Protein AF-A0A8K1EWD0-F1 (afdb_monomer)

Radius of gyration: 16.45 Å; Cα contacts (8 Å, |Δi|>4): 103; chains: 1; bounding box: 45×30×38 Å

Organism: NCBI:txid2814433

Sequence (91 aa):
HISGVLRQFLVEPFVPHPQDTEYYININSVRDGDWILFTHEGGVDVGDVDAKAEKLLIPVDLAEYPSNEEIAATLLKNVPEGVHNVLVDFI

Secondary structure (DSSP, 8-state):
------------------GGG--EEEEEEETTEEEEEEESS-STT---HHHHSEEEEEES-GGGPPPHHHHHHHH-TTS-HHHHHHHHHH-

Solvent-accessible surface area (backbone atoms only — not comparable to full-atom values): 5949 Å² total; per-residue (Å²): 139,90,86,83,80,90,86,81,84,88,87,78,85,87,78,92,75,61,75,87,75,29,64,38,79,46,81,46,82,52,97,73,22,35,38,39,35,25,32,59,64,22,67,93,78,44,72,65,49,86,82,69,32,30,75,46,77,43,48,73,53,71,92,65,55,75,50,69,66,55,49,40,65,59,46,40,69,85,47,66,74,92,50,45,71,61,51,57,75,70,108

Foldseek 3Di:
DDDDDDDDDDDDDDDDDDQQQAKDWDWDDDPFAIKIWIDSRHDPPCPPSVVHTFIDGAGPPPVPGDDLVVCCVGGVVPPPPVCSVVVSVVD

InterPro domains:
  IPR056749 ATP-citrate synthase, ATP-grasp domain [PF24948] (2-91)

Nearest PDB structures (foldseek):
  6qfb-assembly1_A-2  TM=9.622E-01  e=4.576E-08  Homo sapiens
  6hxh-assembly2_G  TM=9.635E-01  e=7.158E-08  Homo sapiens
  3mwd-assembly1_A  TM=9.616E-01  e=1.193E-07  Homo sapiens
  6qfb-assembly2_D-3  TM=9.628E-01  e=1.445E-07  Homo sapiens
  6o0h-assembly1_D  TM=9.488E-01  e=1.642E-07  Homo sapiens

pLDDT: mean 83.32, std 7.08, range [55.09, 94.94]

Structure (mmCIF, N/CA/C/O backbone):
data_AF-A0A8K1EWD0-F1
#
_entry.id   AF-A0A8K1EWD0-F1
#
loop_
_atom_site.group_PDB
_atom_site.id
_atom_site.type_symbol
_atom_site.label_atom_id
_atom_site.label_alt_id
_atom_site.label_comp_id
_atom_site.label_asym_id
_atom_site.label_entity_id
_atom_site.label_seq_id
_atom_site.pdbx_PDB_ins_code
_atom_site.Cartn_x
_atom_site.Cartn_y
_atom_site.Cartn_z
_atom_site.occupancy
_atom_site.B_iso_or_equiv
_atom_site.auth_seq_id
_atom_site.auth_comp_id
_atom_site.auth_asym_id
_atom_site.auth_atom_id
_atom_site.pdbx_PDB_model_num
ATOM 1 N N . HIS A 1 1 ? 28.769 10.903 -10.139 1.00 55.09 1 HIS A N 1
ATOM 2 C CA . HIS A 1 1 ? 28.370 9.524 -10.484 1.00 55.09 1 HIS A CA 1
ATOM 3 C C . HIS A 1 1 ? 28.987 8.570 -9.483 1.00 55.09 1 HIS A C 1
ATOM 5 O O . HIS A 1 1 ? 30.192 8.632 -9.285 1.00 55.09 1 HIS A O 1
ATOM 11 N N . ILE A 1 2 ? 28.171 7.738 -8.840 1.00 65.62 2 ILE A N 1
ATOM 12 C CA . ILE A 1 2 ? 28.636 6.646 -7.980 1.00 65.62 2 ILE A CA 1
ATOM 13 C C . ILE A 1 2 ? 28.538 5.372 -8.822 1.00 65.62 2 ILE A C 1
ATOM 15 O O . ILE A 1 2 ? 27.503 5.139 -9.443 1.00 65.62 2 ILE A O 1
ATOM 19 N N . SER A 1 3 ? 29.615 4.595 -8.902 1.00 83.50 3 SER A N 1
ATOM 20 C CA . SER A 1 3 ? 29.651 3.302 -9.591 1.00 83.50 3 SER A CA 1
ATOM 21 C C . SER A 1 3 ? 29.984 2.194 -8.593 1.00 83.50 3 SER A C 1
ATOM 23 O O . SER A 1 3 ? 30.762 2.389 -7.660 1.00 83.50 3 SER A O 1
ATOM 25 N N . GLY A 1 4 ? 29.366 1.028 -8.771 1.00 91.62 4 GLY A N 1
ATOM 26 C CA . GLY A 1 4 ? 29.525 -0.134 -7.901 1.00 91.62 4 GLY A CA 1
ATOM 27 C C . GLY A 1 4 ? 29.198 -1.422 -8.649 1.00 91.62 4 GLY A C 1
ATOM 28 O O . GLY A 1 4 ? 28.565 -1.393 -9.702 1.00 91.62 4 GLY A O 1
ATOM 29 N N . VAL A 1 5 ? 29.660 -2.554 -8.121 1.00 92.50 5 VAL A N 1
ATOM 30 C CA . VAL A 1 5 ? 29.415 -3.880 -8.706 1.00 92.50 5 VAL A CA 1
ATOM 31 C C . VAL A 1 5 ? 28.237 -4.533 -7.986 1.00 92.50 5 VAL A C 1
ATOM 33 O O . VAL A 1 5 ? 28.258 -4.631 -6.759 1.00 92.50 5 VAL A O 1
ATOM 36 N N . LEU A 1 6 ? 27.241 -5.010 -8.738 1.00 90.94 6 LEU A N 1
ATOM 37 C CA . LEU A 1 6 ? 26.131 -5.801 -8.199 1.00 90.94 6 LEU A CA 1
ATOM 38 C C . LEU A 1 6 ? 26.645 -7.188 -7.791 1.00 90.94 6 LEU A C 1
ATOM 40 O O . LEU A 1 6 ? 27.132 -7.945 -8.628 1.00 90.94 6 LEU A O 1
ATOM 44 N N . ARG A 1 7 ? 26.579 -7.506 -6.495 1.00 94.94 7 ARG A N 1
ATOM 45 C CA . ARG A 1 7 ? 27.093 -8.770 -5.926 1.00 94.94 7 ARG A CA 1
ATOM 46 C C . ARG A 1 7 ? 26.000 -9.717 -5.440 1.00 94.94 7 ARG A C 1
ATOM 48 O O . ARG A 1 7 ? 26.296 -10.869 -5.146 1.00 94.94 7 ARG A O 1
ATOM 55 N N . GLN A 1 8 ? 24.769 -9.233 -5.336 1.00 93.62 8 GLN A N 1
ATOM 56 C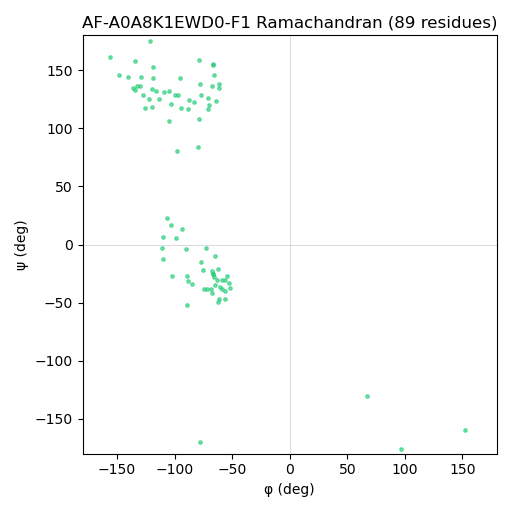 CA . GLN A 1 8 ? 23.639 -9.964 -4.783 1.00 93.62 8 GLN A CA 1
ATOM 57 C C . GLN A 1 8 ? 22.436 -9.778 -5.700 1.00 93.62 8 GLN A C 1
ATOM 59 O O . GLN A 1 8 ? 22.137 -8.661 -6.115 1.00 93.62 8 GLN A O 1
ATOM 64 N N . PHE A 1 9 ? 21.776 -10.888 -6.007 1.00 94.69 9 PHE A N 1
ATOM 65 C CA . PHE A 1 9 ? 20.588 -10.951 -6.846 1.00 94.69 9 PHE A CA 1
ATOM 66 C C . PHE A 1 9 ? 19.520 -11.742 -6.098 1.00 94.69 9 PHE A C 1
ATOM 68 O O . PHE A 1 9 ? 19.846 -12.691 -5.381 1.00 94.69 9 PHE A O 1
ATOM 75 N N . LEU A 1 10 ? 18.264 -11.345 -6.265 1.00 94.44 10 LEU A N 1
ATOM 76 C CA . LEU A 1 10 ? 17.102 -12.086 -5.794 1.00 94.44 10 LEU A CA 1
ATOM 77 C C . LEU A 1 10 ? 16.453 -12.752 -7.011 1.00 94.44 10 LEU A C 1
ATOM 79 O O . LEU A 1 10 ? 16.297 -12.107 -8.045 1.00 94.44 10 LEU A O 1
ATOM 83 N N . VAL A 1 11 ? 16.133 -14.041 -6.906 1.00 94.44 11 VAL A N 1
ATOM 84 C CA . VAL A 1 11 ? 15.438 -14.796 -7.957 1.00 94.44 11 VAL A CA 1
ATOM 85 C C . VAL A 1 11 ? 14.1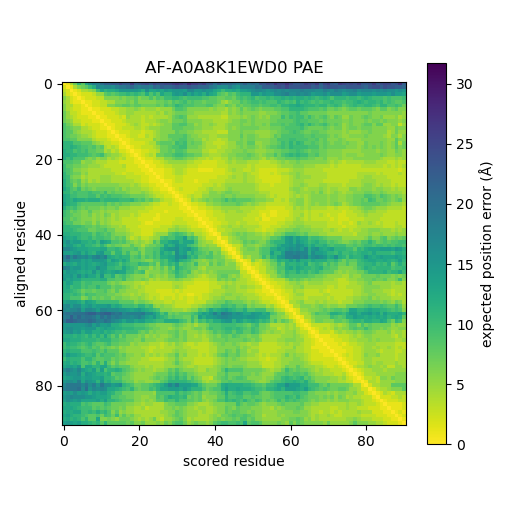64 -15.357 -7.354 1.00 94.44 11 VAL A C 1
ATOM 87 O O . VAL A 1 11 ? 14.217 -16.063 -6.348 1.00 94.44 11 VAL A O 1
ATOM 90 N N . GLU A 1 12 ? 13.038 -15.060 -7.987 1.00 94.94 12 GLU A N 1
ATOM 91 C CA . GLU A 1 12 ? 11.708 -15.479 -7.559 1.00 94.94 12 GLU A CA 1
ATOM 92 C C . GLU A 1 12 ? 10.895 -16.027 -8.746 1.00 94.94 12 GLU A C 1
ATOM 94 O O . GLU A 1 12 ? 11.228 -15.746 -9.904 1.00 94.94 12 GLU A O 1
ATOM 99 N N . PRO A 1 13 ? 9.866 -16.858 -8.498 1.00 94.94 13 PRO A N 1
ATOM 100 C CA . PRO A 1 13 ? 8.977 -17.337 -9.551 1.00 94.94 13 PRO A CA 1
ATOM 101 C C . PRO A 1 13 ? 8.236 -16.183 -10.233 1.00 94.94 13 PRO A C 1
ATOM 103 O O . PRO A 1 13 ? 7.725 -15.285 -9.570 1.00 94.94 13 PRO A O 1
ATOM 106 N N . PHE A 1 14 ? 8.116 -16.243 -11.560 1.00 91.38 14 PHE A N 1
ATOM 107 C CA . PHE A 1 14 ? 7.303 -15.281 -12.297 1.00 91.38 14 PHE A CA 1
ATOM 108 C C . PHE A 1 14 ? 5.814 -15.527 -12.039 1.00 91.38 14 PHE A C 1
ATOM 110 O O . PHE A 1 14 ? 5.314 -16.631 -12.272 1.00 91.38 14 PHE A O 1
ATOM 117 N N . VAL A 1 15 ? 5.106 -14.486 -11.606 1.00 88.56 15 VAL A N 1
ATOM 118 C CA . VAL A 1 15 ? 3.658 -14.511 -11.395 1.00 88.56 15 VAL A CA 1
ATOM 119 C C . VAL A 1 15 ? 2.998 -13.746 -12.546 1.00 88.56 15 VAL A C 1
ATOM 121 O O . VAL A 1 15 ? 3.104 -12.523 -12.578 1.00 88.56 15 VAL A O 1
ATOM 124 N N . PRO A 1 16 ? 2.346 -14.414 -13.517 1.00 90.94 16 PRO A N 1
ATOM 125 C CA . PRO A 1 16 ? 1.595 -13.723 -14.559 1.00 90.94 16 PRO A CA 1
ATOM 126 C C . PRO A 1 16 ? 0.349 -13.086 -13.946 1.00 90.94 16 PRO A C 1
ATOM 128 O O . PRO A 1 16 ? -0.498 -13.787 -13.396 1.00 90.94 16 PRO A O 1
ATOM 131 N N . HIS A 1 17 ? 0.232 -11.770 -14.059 1.00 85.00 17 HIS A N 1
ATOM 132 C CA . HIS A 1 17 ? -0.901 -11.028 -13.532 1.00 85.00 17 HIS A CA 1
ATOM 133 C C . HIS A 1 17 ? -1.190 -9.799 -14.412 1.00 85.00 17 HIS A C 1
ATOM 135 O O . HIS A 1 17 ? -0.271 -9.266 -15.040 1.00 85.00 17 HIS A O 1
ATOM 141 N N . PRO A 1 18 ? -2.462 -9.404 -14.560 1.00 85.75 18 PRO A N 1
ATOM 142 C CA . PRO A 1 18 ? -2.838 -8.180 -15.260 1.00 85.75 18 PRO A CA 1
ATOM 143 C C . PRO A 1 18 ? -2.641 -6.937 -14.369 1.00 85.75 18 PRO A C 1
ATOM 145 O O . PRO A 1 18 ? -2.603 -7.035 -13.143 1.00 85.75 18 PRO A O 1
ATOM 148 N N . GLN A 1 19 ? -2.517 -5.758 -14.987 1.00 79.19 19 GLN A N 1
ATOM 149 C CA . GLN A 1 19 ? -2.189 -4.497 -14.296 1.00 79.19 19 GLN A CA 1
ATOM 150 C C . GLN A 1 19 ? -3.199 -4.118 -13.196 1.00 79.19 19 GLN A C 1
ATOM 152 O O . GLN A 1 19 ? -2.840 -3.508 -12.198 1.00 79.19 19 GLN A O 1
ATOM 157 N N . ASP A 1 20 ? -4.463 -4.501 -13.362 1.00 79.31 20 ASP A N 1
ATOM 158 C CA . ASP A 1 20 ? -5.567 -4.264 -12.422 1.00 79.31 20 ASP A CA 1
ATOM 159 C C . ASP A 1 20 ? -5.506 -5.131 -11.153 1.00 79.31 20 ASP A C 1
ATOM 161 O O . ASP A 1 20 ? -6.342 -4.987 -10.261 1.00 79.31 20 ASP A O 1
ATOM 165 N N . THR A 1 21 ? -4.519 -6.024 -11.061 1.0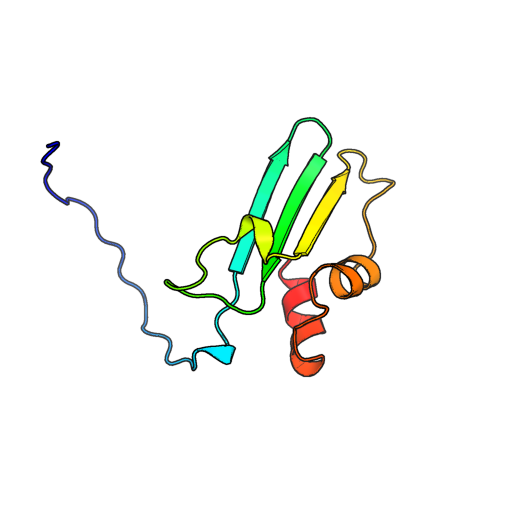0 81.81 21 THR A N 1
ATOM 166 C CA . THR A 1 21 ? -4.260 -6.860 -9.879 1.00 81.81 21 THR A CA 1
ATOM 167 C C . THR A 1 21 ? -2.977 -6.475 -9.139 1.00 81.81 21 THR A C 1
ATOM 169 O O . THR A 1 21 ? -2.588 -7.157 -8.190 1.00 81.81 21 THR A O 1
ATOM 172 N N . GLU A 1 22 ? -2.323 -5.383 -9.546 1.00 85.50 22 GLU A N 1
ATOM 173 C CA . GLU A 1 22 ? -1.204 -4.796 -8.811 1.00 85.50 22 GLU A CA 1
ATOM 174 C C . GLU A 1 22 ? -1.725 -3.804 -7.767 1.00 85.50 22 GLU A C 1
ATOM 176 O O . GLU A 1 22 ? -2.405 -2.835 -8.094 1.00 85.50 22 GLU A O 1
ATOM 181 N N . TYR A 1 23 ? -1.349 -4.009 -6.505 1.00 86.25 23 TYR A N 1
ATOM 182 C CA . TYR A 1 23 ? -1.713 -3.135 -5.388 1.00 86.25 23 TYR A CA 1
ATOM 183 C C . TYR A 1 23 ? -0.460 -2.536 -4.756 1.00 86.25 23 TYR A C 1
ATOM 185 O O . TYR A 1 23 ? 0.615 -3.138 -4.782 1.00 86.25 23 TYR A O 1
ATOM 193 N N . TYR A 1 24 ? -0.599 -1.362 -4.149 1.00 87.44 24 TYR A N 1
ATOM 194 C CA . TYR A 1 24 ? 0.459 -0.743 -3.360 1.00 87.44 24 TYR A CA 1
ATOM 195 C C . TYR A 1 24 ? 0.025 -0.630 -1.904 1.00 87.44 24 TYR A C 1
ATOM 197 O O . TYR A 1 24 ? -1.057 -0.121 -1.606 1.00 87.44 24 TYR A O 1
ATOM 205 N N . ILE A 1 25 ? 0.917 -1.050 -1.010 1.00 88.00 25 ILE A N 1
ATOM 206 C CA . ILE A 1 25 ? 0.798 -0.869 0.432 1.00 88.00 25 ILE A CA 1
ATOM 207 C C . ILE A 1 25 ? 2.099 -0.283 0.980 1.00 88.00 25 ILE A C 1
ATOM 209 O O . ILE A 1 25 ? 3.198 -0.714 0.621 1.00 88.00 25 ILE A O 1
ATOM 213 N N . ASN A 1 26 ? 1.983 0.698 1.867 1.00 88.88 26 ASN A N 1
ATOM 214 C CA . ASN A 1 26 ? 3.102 1.225 2.633 1.00 88.88 26 ASN A CA 1
ATOM 215 C C . ASN A 1 26 ? 2.694 1.414 4.087 1.00 88.88 26 ASN A C 1
ATOM 217 O O . ASN A 1 26 ? 1.626 1.951 4.362 1.00 88.88 26 ASN A O 1
ATOM 221 N N . ILE A 1 27 ? 3.560 0.982 4.998 1.00 89.81 27 ILE A N 1
ATOM 222 C CA . ILE A 1 27 ? 3.372 1.155 6.434 1.00 89.81 27 ILE A CA 1
ATOM 223 C C . ILE A 1 27 ? 4.555 1.970 6.945 1.00 89.81 27 ILE A C 1
ATOM 225 O O . ILE A 1 27 ? 5.710 1.553 6.812 1.00 89.81 27 ILE A O 1
ATOM 229 N N . ASN A 1 28 ? 4.272 3.150 7.488 1.00 89.62 28 ASN A N 1
ATOM 230 C CA . ASN A 1 28 ? 5.276 4.069 7.997 1.00 89.62 28 ASN A CA 1
ATOM 231 C C . ASN A 1 28 ? 4.987 4.461 9.445 1.00 89.62 28 ASN A C 1
ATOM 233 O O . ASN A 1 28 ? 3.991 5.118 9.736 1.00 89.62 28 ASN A O 1
ATOM 237 N N . SER A 1 29 ? 5.904 4.116 10.341 1.00 88.88 29 SER A N 1
ATOM 238 C CA . SER A 1 29 ? 5.792 4.480 11.749 1.00 88.88 29 SER A CA 1
ATOM 239 C C . SER A 1 29 ? 6.155 5.943 11.989 1.00 88.88 29 SER A C 1
ATOM 241 O O . SER A 1 29 ? 7.237 6.411 11.621 1.00 88.88 29 SER A O 1
ATOM 243 N N . VAL A 1 30 ? 5.268 6.647 12.683 1.00 90.31 30 VAL A N 1
ATOM 244 C CA . VAL A 1 30 ? 5.450 8.009 13.185 1.00 90.31 30 VAL A CA 1
ATOM 245 C C . VAL A 1 30 ? 5.300 8.039 14.706 1.00 90.31 30 VAL A C 1
ATOM 247 O O . VAL A 1 30 ? 5.009 7.041 15.356 1.00 90.31 30 VAL A O 1
ATOM 250 N N . ARG A 1 31 ? 5.542 9.201 15.318 1.00 88.62 31 ARG A N 1
ATOM 251 C CA . ARG A 1 31 ? 5.450 9.344 16.779 1.00 88.62 31 ARG A CA 1
ATOM 252 C C . ARG A 1 31 ? 4.049 9.042 17.320 1.00 88.62 31 ARG A C 1
ATOM 254 O O . ARG A 1 31 ? 3.937 8.510 18.419 1.00 88.62 31 ARG A O 1
ATOM 261 N N . ASP A 1 32 ? 3.026 9.422 16.563 1.00 84.81 32 ASP A N 1
ATOM 262 C CA . ASP A 1 32 ? 1.626 9.350 16.983 1.00 84.81 32 ASP A CA 1
ATOM 263 C C . ASP A 1 32 ? 0.959 8.011 16.610 1.00 84.81 32 ASP A C 1
ATOM 265 O O . ASP A 1 32 ? -0.188 7.781 16.986 1.00 84.81 32 ASP A O 1
ATOM 269 N N . GLY A 1 33 ? 1.661 7.117 15.900 1.00 87.44 33 GLY A N 1
ATOM 270 C CA . GLY A 1 33 ? 1.099 5.859 15.409 1.00 87.44 33 GLY A CA 1
ATOM 271 C C . GLY A 1 33 ? 1.770 5.348 14.136 1.00 87.44 33 GLY A C 1
ATOM 272 O O . GLY A 1 33 ? 2.870 5.775 13.794 1.00 87.44 33 GLY A O 1
ATOM 273 N N . ASP A 1 34 ? 1.081 4.479 13.406 1.00 89.81 34 ASP A N 1
ATOM 274 C CA . ASP A 1 34 ? 1.521 3.941 12.118 1.00 89.81 34 ASP A CA 1
ATOM 275 C C . ASP A 1 34 ? 0.611 4.430 10.987 1.00 89.81 34 ASP A C 1
ATOM 277 O O . ASP A 1 34 ? -0.605 4.252 11.019 1.00 89.81 34 ASP A O 1
ATOM 281 N N . TRP A 1 35 ? 1.197 5.050 9.964 1.00 89.31 35 TRP A N 1
ATOM 282 C CA . TRP A 1 35 ? 0.492 5.388 8.733 1.00 89.31 35 TRP A CA 1
ATOM 283 C C . TRP A 1 35 ? 0.453 4.187 7.805 1.00 89.31 35 TRP A C 1
ATOM 285 O O . TRP A 1 35 ? 1.498 3.702 7.380 1.00 89.31 35 TRP A O 1
ATOM 295 N N . ILE A 1 36 ? -0.749 3.771 7.430 1.00 89.62 36 ILE A N 1
ATOM 296 C CA . ILE A 1 36 ? -0.991 2.803 6.367 1.00 89.62 36 ILE A CA 1
ATOM 297 C C . ILE A 1 36 ? -1.463 3.572 5.138 1.00 89.62 36 ILE A C 1
ATOM 299 O O . ILE A 1 36 ? -2.469 4.280 5.193 1.00 89.62 36 ILE A O 1
ATOM 303 N N . LEU A 1 37 ? -0.729 3.4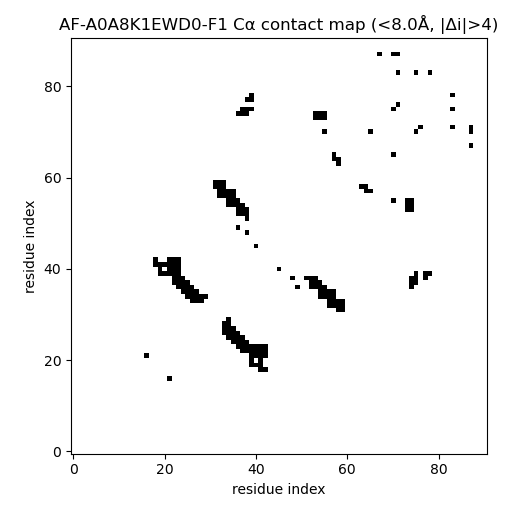48 4.036 1.00 89.12 37 LEU A N 1
ATOM 304 C CA . LEU A 1 37 ? -1.095 3.986 2.733 1.00 89.12 37 LEU A CA 1
ATOM 305 C C . LEU A 1 37 ? -1.456 2.829 1.811 1.00 89.12 37 LEU A C 1
ATOM 307 O O . LEU A 1 37 ? -0.680 1.881 1.679 1.00 89.12 37 LEU A O 1
ATOM 311 N N . PHE A 1 38 ? -2.597 2.937 1.138 1.00 89.25 38 PHE A N 1
ATOM 312 C CA . PHE A 1 38 ? -3.067 1.924 0.203 1.00 89.25 38 PHE A CA 1
ATOM 313 C C . PHE A 1 38 ? -3.540 2.548 -1.115 1.00 89.25 38 PHE A C 1
ATOM 3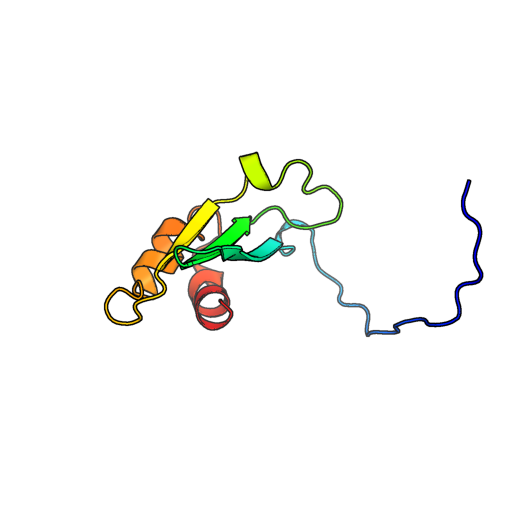15 O O . PHE A 1 38 ? -4.263 3.546 -1.118 1.00 89.25 38 PHE A O 1
ATOM 322 N N . THR A 1 39 ? -3.170 1.942 -2.248 1.00 86.81 39 THR A N 1
ATOM 323 C CA . THR A 1 39 ? -3.793 2.245 -3.546 1.00 86.81 39 THR A CA 1
ATOM 324 C C . THR A 1 39 ? -4.004 0.993 -4.397 1.00 86.81 39 THR A C 1
ATOM 326 O O . THR A 1 39 ? -3.200 0.061 -4.397 1.00 86.81 39 THR A O 1
ATOM 329 N N . HIS A 1 40 ? -5.119 1.009 -5.129 1.00 84.88 40 HIS A N 1
ATOM 330 C CA . HIS A 1 40 ? -5.527 0.000 -6.106 1.00 84.88 40 HIS A CA 1
ATOM 331 C C . HIS A 1 40 ? -4.777 0.095 -7.442 1.00 84.88 40 HIS A C 1
ATOM 333 O O . HIS A 1 40 ? -4.829 -0.839 -8.231 1.00 84.88 40 HIS A O 1
ATOM 339 N N . GLU A 1 41 ? -4.092 1.212 -7.696 1.00 82.56 41 GLU A N 1
ATOM 340 C CA . GLU A 1 41 ? -3.229 1.401 -8.862 1.00 82.56 41 GLU A CA 1
ATOM 341 C C . GLU A 1 41 ? -1.775 1.140 -8.449 1.00 82.56 41 GLU A C 1
ATOM 343 O O . GLU A 1 41 ? -1.038 2.071 -8.126 1.00 82.56 41 GLU A O 1
ATOM 348 N N . GLY A 1 42 ? -1.380 -0.132 -8.377 1.00 79.50 42 GLY A N 1
ATOM 349 C CA . GLY A 1 42 ? -0.003 -0.528 -8.086 1.00 79.50 42 GLY A CA 1
ATOM 350 C C . GLY A 1 42 ? 0.949 -0.401 -9.283 1.00 79.50 42 GLY A C 1
ATOM 351 O O . GLY A 1 42 ? 0.623 0.175 -10.322 1.00 79.50 42 GLY A O 1
ATOM 352 N N . GLY A 1 43 ? 2.152 -0.954 -9.118 1.00 78.00 43 GLY A N 1
ATOM 353 C CA . GLY A 1 43 ? 3.141 -1.070 -10.191 1.00 78.00 43 GLY A CA 1
ATOM 354 C C . GLY A 1 43 ? 4.205 0.023 -10.230 1.00 78.00 43 GLY A C 1
ATOM 355 O O . GLY A 1 43 ? 4.293 0.895 -9.364 1.00 78.00 43 GLY A O 1
ATOM 356 N N . VAL A 1 44 ? 5.053 -0.036 -11.262 1.00 73.62 44 VAL A N 1
ATOM 357 C CA . VAL A 1 44 ? 6.157 0.923 -11.473 1.00 73.62 44 VAL A CA 1
ATOM 358 C C . VAL A 1 44 ? 5.655 2.339 -11.788 1.00 73.62 44 VAL A C 1
ATOM 360 O O . VAL A 1 44 ? 6.334 3.317 -11.479 1.00 73.62 44 VAL A O 1
ATOM 363 N N . ASP A 1 45 ? 4.446 2.449 -12.343 1.00 72.50 45 ASP A N 1
ATOM 364 C CA . ASP A 1 45 ? 3.832 3.702 -12.794 1.00 72.50 45 ASP A CA 1
ATOM 365 C C . ASP A 1 45 ? 2.924 4.361 -11.738 1.00 72.50 45 ASP A C 1
ATOM 367 O O . ASP A 1 45 ? 2.187 5.300 -12.048 1.00 72.50 45 ASP A O 1
ATOM 371 N N . VAL A 1 46 ? 2.991 3.922 -10.475 1.00 69.88 46 VAL A N 1
ATOM 372 C CA . VAL A 1 46 ? 2.158 4.466 -9.386 1.00 69.88 46 VAL A CA 1
ATOM 373 C C . VAL A 1 46 ? 2.308 5.993 -9.219 1.00 69.88 46 VAL A C 1
ATOM 375 O O . VAL A 1 46 ? 1.350 6.697 -8.887 1.00 69.88 46 VAL A O 1
ATOM 378 N N . GLY A 1 47 ? 3.486 6.540 -9.541 1.00 75.56 47 GLY A N 1
ATOM 379 C CA . GLY A 1 47 ? 3.749 7.979 -9.527 1.00 75.56 47 GLY A CA 1
ATOM 380 C C . GLY A 1 47 ? 3.723 8.572 -8.113 1.00 75.56 47 GLY A C 1
ATOM 381 O O . GLY A 1 47 ? 4.393 8.066 -7.215 1.00 75.56 47 GLY A O 1
ATOM 382 N N . ASP A 1 48 ? 2.981 9.669 -7.922 1.00 77.12 48 ASP A N 1
ATOM 383 C CA . ASP A 1 48 ? 2.830 10.336 -6.620 1.00 77.12 48 ASP A CA 1
ATOM 384 C C . ASP A 1 48 ? 1.807 9.601 -5.736 1.00 77.12 48 ASP A C 1
ATOM 386 O O . ASP A 1 48 ? 0.616 9.929 -5.687 1.00 77.12 48 ASP A O 1
ATOM 390 N N . VAL A 1 49 ? 2.300 8.563 -5.059 1.00 72.94 49 VAL A N 1
ATOM 391 C CA . VAL A 1 49 ? 1.548 7.736 -4.106 1.00 72.94 49 VAL A CA 1
ATOM 392 C C . VAL A 1 49 ? 0.931 8.588 -3.001 1.00 72.94 49 VAL A C 1
ATOM 394 O O . VAL A 1 49 ? -0.203 8.344 -2.606 1.00 72.94 49 VAL A O 1
ATOM 397 N N . ASP A 1 50 ? 1.642 9.597 -2.500 1.00 72.00 50 ASP A N 1
ATOM 398 C CA . ASP A 1 50 ? 1.196 10.373 -1.344 1.00 72.00 50 ASP A CA 1
ATOM 399 C C . ASP A 1 50 ? -0.065 11.197 -1.625 1.00 72.00 50 ASP A C 1
ATOM 401 O O . ASP A 1 50 ? -0.806 11.502 -0.686 1.00 72.00 50 ASP A O 1
ATOM 405 N N . ALA A 1 51 ? -0.309 11.552 -2.889 1.00 74.50 51 ALA A N 1
ATOM 406 C CA . ALA A 1 51 ? -1.506 12.266 -3.322 1.00 74.50 51 ALA A CA 1
A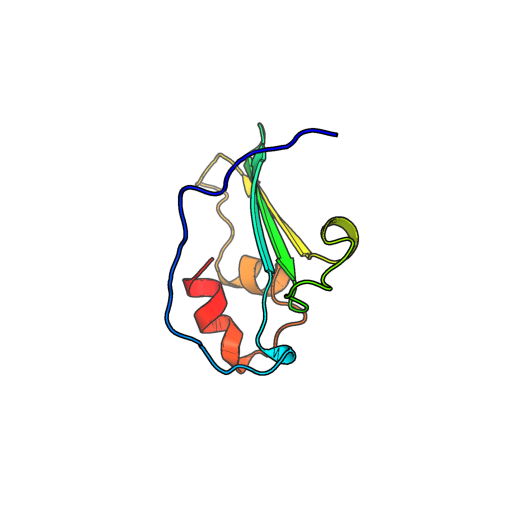TOM 407 C C . ALA A 1 51 ? -2.672 11.336 -3.698 1.00 74.50 51 ALA A C 1
ATOM 409 O O . ALA A 1 51 ? -3.827 11.756 -3.632 1.00 74.50 51 ALA A O 1
ATOM 410 N N . LYS A 1 52 ? -2.380 10.101 -4.124 1.00 76.81 52 LYS A N 1
ATOM 411 C CA . LYS A 1 52 ? -3.377 9.153 -4.648 1.00 76.81 52 LYS A CA 1
ATOM 412 C C . LYS A 1 52 ? -3.797 8.068 -3.661 1.00 76.81 52 LYS A C 1
ATOM 414 O O . LYS A 1 52 ? -4.884 7.517 -3.804 1.00 76.81 52 LYS A O 1
ATOM 419 N N . ALA A 1 53 ? -2.928 7.717 -2.720 1.00 83.94 53 ALA A N 1
ATOM 420 C CA . ALA A 1 53 ? -3.186 6.646 -1.776 1.00 83.94 53 ALA A CA 1
ATOM 421 C C . ALA A 1 53 ? -4.131 7.112 -0.671 1.00 83.94 53 ALA A C 1
ATOM 423 O O . ALA A 1 53 ? -3.984 8.203 -0.111 1.00 83.94 53 ALA A O 1
ATOM 424 N N . GLU A 1 54 ? -5.070 6.241 -0.324 1.00 88.25 54 GLU A N 1
ATOM 425 C CA . GLU A 1 54 ? -5.856 6.392 0.891 1.00 88.25 54 GLU A CA 1
ATOM 426 C C . GLU A 1 54 ? -4.922 6.183 2.085 1.00 88.25 54 GLU A C 1
ATOM 428 O O . GLU A 1 54 ? -4.081 5.280 2.068 1.00 88.25 54 GLU A O 1
ATOM 433 N N . LYS A 1 55 ? -5.050 7.031 3.109 1.00 88.12 55 LYS A N 1
ATOM 434 C CA . LYS A 1 55 ? -4.192 6.997 4.297 1.00 88.12 55 LYS A CA 1
ATOM 435 C C . LYS A 1 55 ? -5.029 6.754 5.539 1.00 88.12 55 LYS A C 1
ATOM 437 O O . LYS A 1 55 ? -6.035 7.432 5.747 1.00 88.12 55 LYS A O 1
ATOM 442 N N . LEU A 1 56 ? -4.573 5.841 6.384 1.00 88.38 56 LEU A N 1
ATOM 443 C CA . LEU A 1 56 ? -5.154 5.555 7.688 1.00 88.38 56 LEU A CA 1
ATOM 444 C C . LEU A 1 56 ? -4.051 5.625 8.743 1.00 88.38 56 LEU A C 1
ATOM 446 O O . LEU A 1 56 ? -3.001 5.011 8.573 1.00 88.38 56 LEU A O 1
ATOM 450 N N . LEU A 1 57 ? -4.278 6.387 9.812 1.00 88.00 57 LEU A N 1
ATOM 451 C CA . LEU A 1 57 ? -3.381 6.423 10.965 1.00 88.00 57 LEU A CA 1
ATOM 452 C C . LEU A 1 57 ? -3.897 5.439 12.008 1.00 88.00 57 LEU A C 1
ATOM 454 O O . LEU A 1 57 ? -4.995 5.621 12.532 1.00 88.00 57 LEU A O 1
ATOM 458 N N . ILE A 1 58 ? -3.093 4.431 12.317 1.00 86.31 58 ILE A N 1
ATOM 459 C CA . ILE A 1 58 ? -3.334 3.522 13.430 1.00 86.31 58 ILE A CA 1
ATOM 460 C C . ILE A 1 58 ? -2.679 4.129 14.674 1.00 86.31 58 ILE A C 1
ATOM 462 O O . ILE A 1 58 ? -1.458 4.298 14.675 1.00 86.31 58 ILE A O 1
ATOM 466 N N . PRO A 1 59 ? -3.443 4.495 15.714 1.00 85.19 59 PRO A N 1
ATOM 467 C CA . PRO A 1 59 ? -2.876 5.077 16.924 1.00 85.19 59 PRO A CA 1
ATOM 468 C C . PRO A 1 59 ? -2.007 4.060 17.679 1.00 85.19 59 PRO A C 1
ATOM 470 O O . PRO A 1 59 ? -2.212 2.851 17.598 1.00 85.19 59 PRO A O 1
ATOM 473 N N . VAL A 1 60 ? -1.043 4.560 18.460 1.00 82.38 60 VAL A N 1
ATOM 474 C CA . VAL A 1 60 ? -0.173 3.715 19.310 1.00 82.38 60 VAL A CA 1
ATOM 475 C C . VAL A 1 60 ? -0.974 2.971 20.385 1.00 82.38 60 VAL A C 1
ATOM 477 O O . VAL A 1 60 ? -0.587 1.881 20.812 1.00 82.38 60 VAL A O 1
ATOM 480 N N . ASP A 1 61 ? -2.075 3.566 20.851 1.00 81.25 61 ASP A N 1
ATOM 481 C CA . ASP A 1 61 ? -2.958 2.922 21.815 1.00 81.25 61 ASP A CA 1
ATOM 482 C C . ASP A 1 61 ? -3.863 1.907 21.109 1.00 81.25 61 ASP A C 1
ATOM 484 O O . ASP A 1 61 ? -4.809 2.256 20.404 1.00 81.25 61 ASP A O 1
ATOM 488 N N . LEU A 1 62 ? -3.577 0.626 21.335 1.00 73.19 62 LEU A N 1
ATOM 489 C CA . LEU A 1 62 ? -4.321 -0.495 20.764 1.00 73.19 62 LEU A CA 1
ATOM 490 C C . LEU A 1 62 ? -5.774 -0.578 21.265 1.00 73.19 62 LEU A C 1
ATOM 492 O O . LEU A 1 62 ? -6.552 -1.357 20.719 1.00 73.19 62 LEU A O 1
ATOM 496 N N . ALA A 1 63 ? -6.162 0.203 22.282 1.00 74.69 63 ALA A N 1
ATOM 497 C CA . ALA A 1 63 ? -7.564 0.346 22.673 1.00 74.69 63 ALA A CA 1
ATOM 498 C C . ALA A 1 63 ? -8.406 1.083 21.612 1.00 74.69 63 ALA A C 1
ATOM 500 O O . ALA A 1 63 ? -9.620 0.893 21.566 1.00 74.69 63 ALA A O 1
ATOM 501 N N . GLU A 1 64 ? -7.765 1.886 20.757 1.00 73.50 64 GLU A N 1
ATOM 502 C CA . GLU A 1 64 ? -8.377 2.631 19.649 1.00 73.50 64 GLU A CA 1
ATOM 503 C C . GLU A 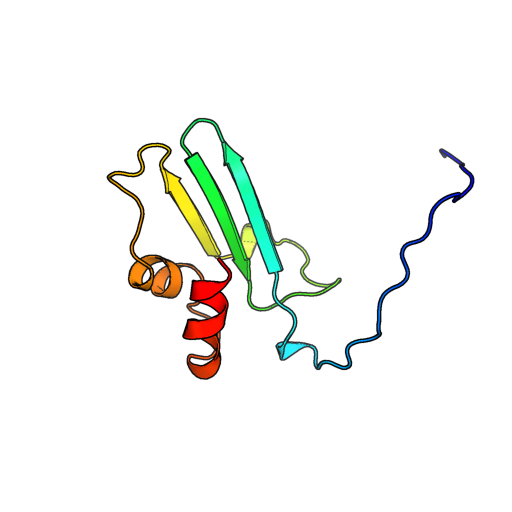1 64 ? -8.041 2.006 18.283 1.00 73.50 64 GLU A C 1
ATOM 505 O O . GLU A 1 64 ? -8.075 2.682 17.254 1.00 73.50 64 GLU A O 1
ATOM 510 N N . TYR A 1 65 ? -7.692 0.715 18.256 1.00 78.25 65 TYR A N 1
ATOM 511 C CA . TYR A 1 65 ? -7.423 0.023 17.000 1.00 78.25 65 TYR A CA 1
ATOM 512 C C . TYR A 1 65 ? -8.702 -0.031 16.141 1.00 78.25 65 TYR A C 1
ATOM 514 O O . TYR A 1 65 ? -9.727 -0.532 16.621 1.00 78.25 65 TYR A O 1
ATOM 522 N N . PRO A 1 66 ? -8.669 0.474 14.893 1.00 79.94 66 PRO A N 1
ATOM 523 C CA . PRO A 1 66 ? -9.842 0.487 14.034 1.00 79.94 66 PRO A CA 1
ATOM 524 C C . PRO A 1 66 ? -10.266 -0.935 13.678 1.00 79.94 66 PRO A C 1
ATOM 526 O O . PRO A 1 66 ? -9.452 -1.841 13.506 1.00 79.94 66 PRO A O 1
ATOM 529 N N . SER A 1 67 ? -11.569 -1.134 13.553 1.00 84.19 67 SER A N 1
ATOM 530 C CA . SER A 1 67 ? -12.128 -2.403 13.107 1.00 84.19 67 SER A CA 1
ATOM 531 C C . SER A 1 67 ? -11.768 -2.692 11.646 1.00 84.19 67 SER A C 1
ATOM 533 O O . SER A 1 67 ? -11.573 -1.791 10.831 1.00 84.19 67 SER A O 1
ATOM 535 N N . ASN A 1 68 ? -11.766 -3.972 11.281 1.00 81.75 68 ASN A N 1
ATOM 536 C CA . ASN A 1 68 ? -11.576 -4.431 9.903 1.00 81.75 68 ASN A CA 1
ATOM 537 C C . ASN A 1 68 ? -12.540 -3.749 8.911 1.00 81.75 68 ASN A C 1
ATOM 539 O O . ASN A 1 68 ? -12.178 -3.490 7.764 1.00 81.75 68 ASN A O 1
ATOM 543 N N . GLU A 1 69 ? -13.754 -3.424 9.363 1.00 81.94 69 GLU A N 1
ATOM 544 C CA . GLU A 1 69 ? -14.752 -2.695 8.578 1.00 81.94 69 GLU A CA 1
ATOM 545 C C . GLU A 1 69 ? -14.320 -1.246 8.311 1.00 81.94 69 GLU A C 1
ATOM 547 O O . GLU A 1 69 ? -14.455 -0.763 7.188 1.00 81.94 69 GLU A O 1
ATOM 552 N N . GLU A 1 70 ? -13.747 -0.560 9.304 1.00 84.06 70 GLU A N 1
ATOM 553 C CA . GLU A 1 70 ? -13.220 0.804 9.159 1.00 84.06 70 GLU A CA 1
ATOM 554 C C . GLU A 1 70 ? -11.978 0.837 8.265 1.00 84.06 70 GLU A C 1
ATOM 556 O O . GLU A 1 70 ? -11.838 1.739 7.435 1.00 84.06 70 GLU A O 1
ATOM 561 N N . ILE A 1 71 ? -11.108 -0.169 8.373 1.00 84.50 71 ILE A N 1
ATOM 562 C CA . ILE A 1 71 ? -9.937 -0.336 7.505 1.00 84.50 71 ILE A CA 1
ATOM 563 C C . ILE A 1 71 ? -10.392 -0.526 6.053 1.00 84.50 71 ILE A C 1
ATOM 565 O O . ILE A 1 71 ? -9.939 0.205 5.170 1.00 84.50 71 ILE A O 1
ATOM 569 N N . ALA A 1 72 ? -11.344 -1.430 5.803 1.00 83.06 72 ALA A N 1
ATOM 570 C CA . ALA A 1 72 ? -11.902 -1.657 4.470 1.00 83.06 72 ALA A CA 1
ATOM 571 C C . ALA A 1 72 ? -12.588 -0.402 3.910 1.00 83.06 72 ALA A C 1
ATOM 573 O O . ALA A 1 72 ? -12.325 0.008 2.779 1.00 83.06 72 ALA A O 1
ATOM 574 N N . ALA A 1 73 ? -13.424 0.253 4.719 1.00 83.69 73 ALA A N 1
ATOM 575 C CA . ALA A 1 73 ? -14.153 1.450 4.316 1.00 83.69 73 ALA A CA 1
ATOM 576 C C . ALA A 1 73 ? -13.232 2.645 4.043 1.00 83.69 73 ALA A C 1
ATOM 578 O O . ALA A 1 73 ? -13.581 3.511 3.240 1.00 83.69 73 ALA A O 1
ATOM 579 N N . THR A 1 74 ? -12.069 2.714 4.696 1.00 85.50 74 THR A N 1
ATOM 580 C CA . THR A 1 74 ? -11.128 3.824 4.518 1.00 85.50 74 THR A CA 1
ATOM 581 C C . THR A 1 74 ? -10.143 3.547 3.389 1.00 85.50 74 THR A C 1
ATOM 583 O O . THR A 1 74 ? -10.033 4.366 2.479 1.00 85.50 74 THR A O 1
ATOM 586 N N . LEU A 1 75 ? -9.465 2.396 3.419 1.00 83.25 75 LEU A N 1
ATOM 587 C CA . LEU A 1 75 ? -8.356 2.06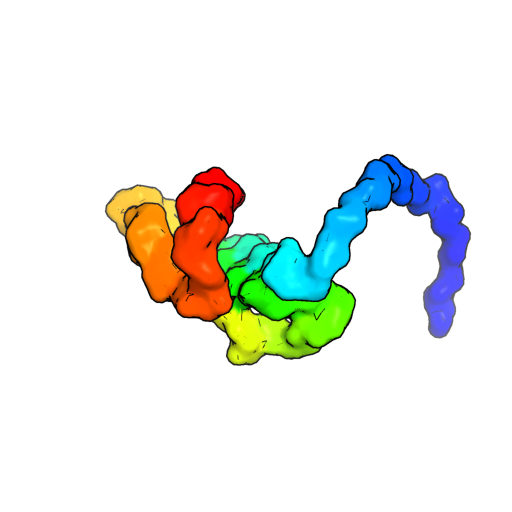8 2.519 1.00 83.25 75 LEU A CA 1
ATOM 588 C C . LEU A 1 75 ? -8.805 1.406 1.208 1.00 83.25 75 LEU A C 1
ATOM 590 O O . LEU A 1 75 ? -8.177 1.620 0.175 1.00 83.25 75 LEU A O 1
ATOM 594 N N . LEU A 1 76 ? -9.893 0.627 1.211 1.00 82.00 76 LEU A N 1
ATOM 595 C CA . LEU A 1 76 ? -10.283 -0.229 0.077 1.00 82.00 76 LEU A CA 1
ATOM 596 C C . LEU A 1 76 ? -11.437 0.331 -0.771 1.00 82.00 76 LEU A C 1
ATOM 598 O O . LEU A 1 76 ? -12.011 -0.390 -1.585 1.00 82.00 76 LEU A O 1
ATOM 602 N N . LYS A 1 77 ? -11.757 1.626 -0.650 1.00 80.00 77 LYS A N 1
ATOM 603 C CA . LYS A 1 77 ? -12.890 2.275 -1.351 1.00 80.00 77 LYS A CA 1
ATOM 604 C C . LYS A 1 77 ? -12.913 2.047 -2.863 1.00 80.00 77 LYS A C 1
ATOM 606 O O . LYS A 1 77 ? -13.980 1.913 -3.450 1.00 80.00 77 LYS A O 1
ATOM 611 N N . ASN A 1 78 ? -11.735 2.037 -3.483 1.00 79.88 78 ASN A N 1
ATOM 612 C CA . ASN A 1 78 ? -11.572 1.941 -4.935 1.00 79.88 78 ASN A CA 1
ATOM 613 C C . ASN A 1 78 ? -11.259 0.513 -5.407 1.00 79.88 78 ASN A C 1
ATOM 615 O O . ASN A 1 78 ? -10.980 0.286 -6.581 1.00 79.88 78 ASN A O 1
ATOM 619 N N . VAL A 1 79 ? -11.286 -0.456 -4.492 1.00 80.12 79 VAL A N 1
ATOM 620 C CA . VAL A 1 79 ? -11.030 -1.863 -4.786 1.00 80.12 79 VAL A CA 1
ATOM 621 C C . VAL A 1 79 ? -12.365 -2.586 -5.003 1.00 80.12 79 VAL A C 1
ATOM 623 O O . VAL A 1 79 ? -13.329 -2.291 -4.298 1.00 80.12 79 VAL A O 1
ATOM 626 N N . PRO A 1 80 ? -12.465 -3.553 -5.930 1.00 78.44 80 PRO A N 1
ATOM 627 C CA . PRO A 1 80 ? -13.658 -4.386 -6.047 1.00 78.44 80 PRO A CA 1
ATOM 628 C C . PRO A 1 80 ? -13.933 -5.211 -4.776 1.00 78.44 80 PRO A C 1
ATOM 630 O O . PRO A 1 80 ? -13.045 -5.886 -4.257 1.00 78.44 80 PRO A O 1
ATOM 633 N N . GLU A 1 81 ? -15.193 -5.233 -4.324 1.00 73.06 81 GLU A N 1
ATOM 634 C CA . GLU A 1 81 ? -15.632 -5.908 -3.083 1.00 73.06 81 GLU A CA 1
ATOM 635 C C . GLU A 1 81 ? -15.248 -7.398 -3.018 1.00 73.06 81 GLU A C 1
ATOM 637 O O . GLU A 1 81 ? -15.018 -7.946 -1.942 1.00 73.06 81 GLU A O 1
ATOM 642 N N . GLY A 1 82 ? -15.109 -8.059 -4.173 1.00 75.25 82 GLY A N 1
ATOM 643 C CA . GLY A 1 82 ? -14.743 -9.475 -4.256 1.00 75.25 82 GLY A CA 1
ATOM 644 C C . GLY A 1 82 ? -13.367 -9.823 -3.673 1.00 75.25 82 GLY A C 1
ATOM 645 O O . GLY A 1 82 ? -13.147 -10.981 -3.325 1.00 75.25 82 GLY A O 1
ATOM 646 N N . VAL A 1 83 ? -12.459 -8.848 -3.541 1.00 77.81 83 VAL A N 1
ATOM 647 C CA . VAL A 1 83 ? -11.114 -9.050 -2.966 1.00 77.81 83 VAL A CA 1
ATOM 648 C C . VAL A 1 83 ? -10.925 -8.370 -1.608 1.00 77.81 83 VAL A C 1
ATOM 650 O O . VAL A 1 83 ? -9.882 -8.555 -0.982 1.00 77.81 83 VAL A O 1
ATOM 653 N N . HIS A 1 84 ? -11.928 -7.633 -1.111 1.00 77.44 84 HIS A N 1
ATOM 654 C CA . HIS A 1 84 ? -11.831 -6.892 0.155 1.00 77.44 84 HIS A CA 1
ATOM 655 C C . HIS A 1 84 ? -11.470 -7.800 1.324 1.00 77.44 84 HIS A C 1
ATOM 657 O O . HIS A 1 84 ? -10.534 -7.496 2.049 1.00 77.44 84 HIS A O 1
ATOM 663 N N . ASN A 1 85 ? -12.129 -8.953 1.457 1.00 78.12 85 ASN A N 1
ATOM 664 C CA . ASN A 1 85 ? -11.863 -9.878 2.563 1.00 78.12 85 ASN A CA 1
ATOM 665 C C . ASN A 1 85 ? -10.404 -10.352 2.614 1.00 78.12 85 ASN A C 1
ATOM 667 O O . ASN A 1 85 ? -9.851 -10.492 3.696 1.00 78.12 85 ASN A O 1
ATOM 671 N N . VA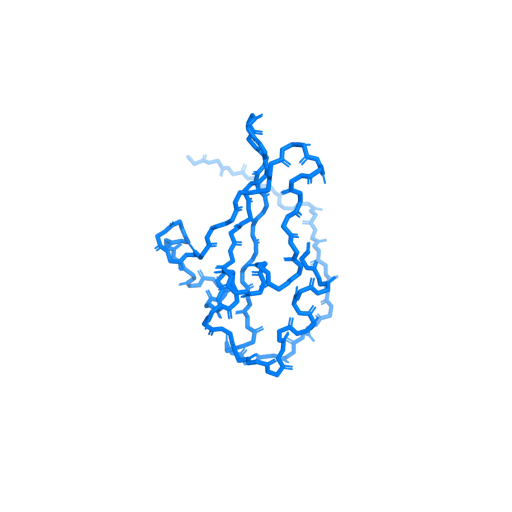L A 1 86 ? -9.785 -10.594 1.455 1.00 82.06 86 VAL A N 1
ATOM 672 C CA . VAL A 1 86 ? -8.396 -11.075 1.382 1.00 82.06 86 VAL A CA 1
ATOM 673 C C . VAL A 1 86 ? -7.418 -9.948 1.698 1.00 82.06 86 VAL A C 1
ATOM 675 O O . VAL A 1 86 ? -6.420 -10.172 2.371 1.00 82.06 86 VAL A O 1
ATOM 678 N N . LEU A 1 87 ? -7.706 -8.732 1.233 1.00 81.69 87 LEU A N 1
ATOM 679 C CA . LEU A 1 87 ? -6.851 -7.574 1.485 1.00 81.69 87 LEU A CA 1
ATOM 680 C C . LEU A 1 87 ? -6.927 -7.112 2.939 1.00 81.69 87 LEU A C 1
ATOM 682 O O . LEU A 1 87 ? -5.902 -6.766 3.508 1.00 81.69 87 LEU A O 1
ATOM 686 N N . VAL A 1 88 ? -8.111 -7.154 3.549 1.00 83.25 88 VAL A N 1
ATOM 687 C CA . VAL A 1 88 ? -8.297 -6.845 4.973 1.00 83.25 88 VAL A CA 1
ATOM 688 C C . VAL A 1 88 ? -7.579 -7.850 5.871 1.00 83.25 88 VAL A C 1
ATOM 690 O O . VAL A 1 88 ? -7.090 -7.460 6.916 1.00 83.25 88 VAL A O 1
ATOM 693 N N . ASP A 1 89 ? -7.518 -9.127 5.488 1.00 83.50 89 ASP A N 1
ATOM 694 C CA . ASP A 1 89 ? -6.780 -10.149 6.249 1.00 83.50 89 ASP A CA 1
ATOM 695 C C . ASP A 1 89 ? -5.254 -10.030 6.068 1.00 83.50 89 ASP A C 1
ATOM 697 O O . ASP A 1 89 ? -4.478 -10.515 6.888 1.00 83.50 89 ASP A O 1
ATOM 701 N N . PHE A 1 90 ? -4.810 -9.397 4.977 1.00 83.25 90 PHE A N 1
ATOM 702 C CA . PHE A 1 90 ? -3.393 -9.175 4.689 1.00 83.25 90 PHE A CA 1
ATOM 703 C C . PHE A 1 90 ? -2.821 -7.915 5.358 1.00 83.25 90 PHE A C 1
ATOM 705 O O . PHE A 1 90 ? -1.632 -7.901 5.686 1.00 83.25 90 PHE A O 1
ATOM 712 N N . ILE A 1 91 ? -3.636 -6.864 5.492 1.00 80.38 91 ILE A N 1
ATOM 713 C CA . ILE A 1 91 ? -3.291 -5.581 6.134 1.00 80.38 91 ILE A CA 1
ATOM 714 C C . ILE A 1 91 ? -3.315 -5.739 7.655 1.00 80.38 91 ILE A C 1
ATOM 716 O O . ILE A 1 91 ? -2.329 -5.300 8.290 1.00 80.38 91 ILE A O 1
#

Mean predicted aligned error: 7.0 Å